Protein AF-A0A7W1BVU1-F1 (afdb_monomer_lite)

Radius of gyration: 21.25 Å; chains: 1; bounding box: 59×41×62 Å

Structure (mmCIF, N/CA/C/O backbone):
data_AF-A0A7W1BVU1-F1
#
_entry.id   AF-A0A7W1BVU1-F1
#
loop_
_atom_site.group_PDB
_atom_site.id
_atom_site.type_symbol
_atom_site.label_atom_id
_atom_site.label_alt_id
_atom_site.label_comp_id
_atom_site.label_asym_id
_atom_site.label_entity_id
_atom_site.label_seq_id
_atom_site.pdbx_PDB_ins_code
_atom_site.Cartn_x
_atom_site.Cartn_y
_atom_site.Cartn_z
_atom_site.occupancy
_atom_site.B_iso_or_equiv
_atom_site.auth_seq_id
_atom_site.auth_comp_id
_atom_site.auth_asym_id
_atom_site.auth_atom_id
_atom_site.pdbx_PDB_model_num
ATOM 1 N N . MET A 1 1 ? 12.230 -30.897 12.988 1.00 43.97 1 MET A N 1
ATOM 2 C CA . MET A 1 1 ? 11.132 -30.176 12.300 1.00 43.97 1 MET A CA 1
ATOM 3 C C . MET A 1 1 ? 11.640 -29.675 10.952 1.00 43.97 1 MET A C 1
ATOM 5 O O . MET A 1 1 ? 12.534 -28.839 10.939 1.00 43.97 1 MET A O 1
ATOM 9 N N . ARG A 1 2 ? 11.159 -30.211 9.821 1.00 47.62 2 ARG A N 1
ATOM 10 C CA . ARG A 1 2 ? 11.566 -29.717 8.491 1.00 47.62 2 ARG A CA 1
ATOM 11 C C . ARG A 1 2 ? 10.819 -28.410 8.214 1.00 47.62 2 ARG A C 1
ATOM 13 O O . ARG A 1 2 ? 9.591 -28.410 8.231 1.00 47.62 2 ARG A O 1
ATOM 20 N N . LYS A 1 3 ? 11.540 -27.306 7.981 1.00 57.00 3 LYS A N 1
ATOM 21 C CA . LYS A 1 3 ? 10.949 -26.069 7.447 1.00 57.00 3 LYS A CA 1
ATOM 22 C C . LYS A 1 3 ? 10.318 -26.415 6.098 1.00 57.00 3 LYS A C 1
ATOM 24 O O . LYS A 1 3 ? 11.032 -26.670 5.135 1.00 57.00 3 LYS A O 1
ATOM 29 N N . GLN A 1 4 ? 8.992 -26.470 6.040 1.00 59.56 4 GLN A N 1
ATOM 30 C CA . GLN A 1 4 ? 8.253 -26.548 4.784 1.00 59.56 4 GLN A CA 1
ATOM 31 C C . GLN A 1 4 ? 8.434 -25.202 4.072 1.00 59.56 4 GLN A C 1
ATOM 33 O O . GLN A 1 4 ? 7.713 -24.241 4.337 1.00 59.56 4 GL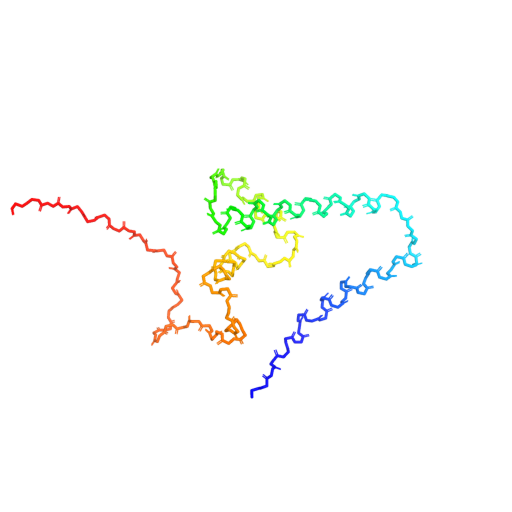N A O 1
ATOM 38 N N . ILE A 1 5 ? 9.461 -25.097 3.227 1.00 62.00 5 ILE A N 1
ATOM 39 C CA . ILE A 1 5 ? 9.609 -23.962 2.316 1.00 62.00 5 ILE A CA 1
ATOM 40 C C . ILE A 1 5 ? 8.432 -24.072 1.351 1.00 62.00 5 ILE A C 1
ATOM 42 O O . ILE A 1 5 ? 8.323 -25.050 0.614 1.00 62.00 5 ILE A O 1
ATOM 46 N N . SER A 1 6 ? 7.513 -23.107 1.398 1.00 62.16 6 SER A N 1
ATOM 47 C CA . SER A 1 6 ? 6.376 -23.056 0.476 1.00 62.16 6 SER A CA 1
ATOM 48 C C . SER A 1 6 ? 6.879 -22.701 -0.925 1.00 62.16 6 SER A C 1
ATOM 50 O O . SER A 1 6 ? 6.807 -21.559 -1.373 1.00 62.16 6 SER A O 1
ATOM 52 N N . SER A 1 7 ? 7.406 -23.716 -1.613 1.00 63.38 7 SER A N 1
ATOM 53 C CA . SER A 1 7 ? 8.081 -23.625 -2.911 1.00 63.38 7 SER A CA 1
ATOM 54 C C . SER A 1 7 ? 7.243 -22.949 -4.002 1.00 63.38 7 SER A C 1
ATOM 56 O O . SER A 1 7 ? 7.799 -22.526 -5.005 1.00 63.38 7 SER A O 1
ATOM 58 N N . LEU A 1 8 ? 5.925 -22.825 -3.816 1.00 66.81 8 LEU A N 1
ATOM 59 C CA . LEU A 1 8 ? 4.999 -22.190 -4.757 1.00 66.81 8 LEU A CA 1
ATOM 60 C C . LEU A 1 8 ? 4.871 -20.664 -4.588 1.00 66.81 8 LEU A C 1
ATOM 62 O O . LEU A 1 8 ? 4.476 -19.985 -5.529 1.00 66.81 8 LEU A O 1
ATOM 66 N N . ARG A 1 9 ? 5.191 -20.094 -3.415 1.00 69.62 9 ARG A N 1
ATOM 67 C CA . ARG A 1 9 ? 5.096 -18.635 -3.174 1.00 69.62 9 ARG A CA 1
ATOM 68 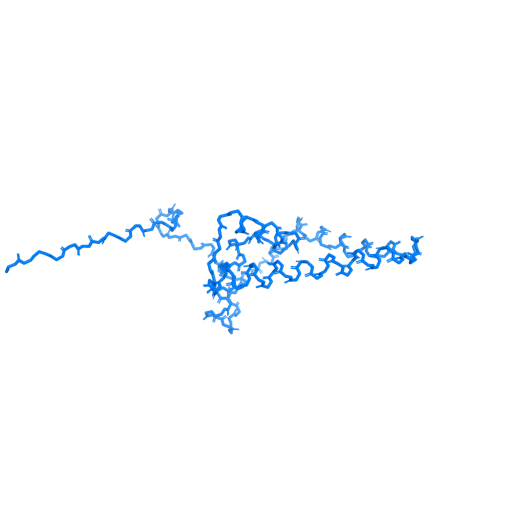C C . ARG A 1 9 ? 6.402 -17.898 -3.448 1.00 69.62 9 ARG A C 1
ATOM 70 O O . ARG A 1 9 ? 6.380 -16.756 -3.896 1.00 69.62 9 ARG A O 1
ATOM 77 N N . THR A 1 10 ? 7.527 -18.552 -3.186 1.00 80.62 10 THR A N 1
ATOM 78 C CA . THR A 1 10 ? 8.869 -17.982 -3.354 1.00 80.62 10 THR A CA 1
ATOM 79 C C . THR A 1 10 ? 9.178 -17.533 -4.791 1.00 80.62 10 THR A C 1
ATOM 81 O O . THR A 1 10 ? 9.701 -16.429 -4.938 1.00 80.62 10 THR A O 1
ATOM 84 N N . PRO A 1 11 ? 8.822 -18.287 -5.853 1.00 85.88 11 PRO A N 1
ATOM 85 C CA . PRO A 1 11 ? 9.177 -17.914 -7.221 1.00 85.88 11 PRO A CA 1
ATOM 86 C C . PRO A 1 11 ? 8.575 -16.575 -7.656 1.00 85.88 11 PRO A C 1
ATOM 88 O O . PRO A 1 11 ? 9.290 -15.741 -8.194 1.00 85.88 11 PRO A O 1
ATOM 91 N N . GLY A 1 12 ? 7.293 -16.318 -7.364 1.00 87.06 12 GLY A N 1
ATOM 92 C CA . GLY A 1 12 ? 6.636 -15.060 -7.746 1.00 87.06 12 GLY A CA 1
ATOM 93 C C . GLY A 1 12 ? 7.266 -13.828 -7.090 1.00 87.06 12 GLY A C 1
ATOM 94 O O . GLY A 1 12 ? 7.445 -12.799 -7.737 1.00 87.06 12 GLY A O 1
ATOM 95 N N . PHE A 1 13 ? 7.673 -13.948 -5.823 1.00 86.06 13 PHE A N 1
ATOM 96 C CA . PHE A 1 13 ? 8.376 -12.876 -5.120 1.00 86.06 13 PHE A CA 1
ATOM 97 C C . PHE A 1 13 ? 9.758 -12.609 -5.731 1.00 86.06 13 PHE A C 1
ATOM 99 O O . PHE A 1 13 ? 10.111 -11.453 -5.951 1.00 86.06 13 PHE A O 1
ATOM 106 N N . LEU A 1 14 ? 10.518 -13.662 -6.052 1.00 90.56 14 LEU A N 1
ATOM 107 C CA . LEU A 1 14 ? 11.826 -13.529 -6.703 1.00 90.56 14 LEU A CA 1
ATOM 108 C C . LEU A 1 14 ? 11.706 -12.912 -8.101 1.00 90.56 14 LEU A C 1
ATOM 110 O O . LEU A 1 14 ? 12.462 -12.002 -8.431 1.00 90.56 14 LEU A O 1
ATOM 114 N N . LEU A 1 15 ? 10.720 -13.349 -8.889 1.00 92.12 15 LEU A N 1
ATOM 115 C CA . LEU A 1 15 ? 10.450 -12.811 -10.223 1.00 92.12 15 LEU A CA 1
ATOM 116 C C . LEU A 1 15 ? 10.119 -11.315 -10.183 1.00 92.12 15 LEU A C 1
ATOM 118 O O . LEU A 1 15 ? 10.647 -10.561 -10.994 1.00 92.12 15 LEU A O 1
ATOM 122 N N . MET A 1 16 ? 9.310 -10.865 -9.217 1.00 90.75 16 MET A N 1
ATOM 123 C CA . MET A 1 16 ? 8.992 -9.441 -9.051 1.00 90.75 16 MET A CA 1
ATOM 124 C C . MET A 1 16 ? 10.248 -8.588 -8.811 1.00 90.75 16 MET A C 1
ATOM 126 O O . MET A 1 16 ? 10.356 -7.501 -9.368 1.00 90.75 16 MET A O 1
ATOM 130 N N . HIS A 1 17 ? 11.203 -9.073 -8.013 1.00 90.81 17 HIS A N 1
ATOM 131 C CA . HIS A 1 17 ? 12.451 -8.344 -7.755 1.00 90.81 17 HIS A CA 1
ATOM 132 C C . HIS A 1 17 ? 13.387 -8.377 -8.963 1.00 90.81 17 HIS A C 1
ATOM 134 O O . HIS A 1 17 ? 13.980 -7.359 -9.310 1.00 90.81 17 HIS A O 1
ATOM 140 N N . ALA A 1 18 ? 13.492 -9.525 -9.636 1.00 93.00 18 ALA A N 1
ATOM 141 C CA . ALA A 1 18 ? 14.278 -9.647 -10.859 1.00 93.00 18 ALA A CA 1
ATOM 142 C C . ALA A 1 18 ? 13.753 -8.721 -11.970 1.00 93.00 18 ALA A C 1
ATOM 144 O O . ALA A 1 18 ? 14.547 -8.151 -12.714 1.00 93.00 18 ALA A O 1
ATOM 145 N N . ALA A 1 19 ? 12.435 -8.498 -12.041 1.00 90.69 19 ALA A N 1
ATOM 146 C CA . ALA A 1 19 ? 11.826 -7.580 -13.002 1.00 90.69 19 ALA A CA 1
ATOM 147 C C . ALA A 1 19 ? 12.323 -6.129 -12.860 1.00 90.69 19 ALA A C 1
ATOM 149 O O . ALA A 1 19 ? 12.338 -5.401 -13.849 1.00 90.69 19 ALA A O 1
ATOM 150 N N . CYS A 1 20 ? 12.797 -5.704 -11.682 1.00 89.56 20 CYS A N 1
ATOM 151 C CA . CYS A 1 20 ? 13.408 -4.382 -11.517 1.00 89.56 20 CYS A CA 1
ATOM 152 C C . CYS A 1 20 ? 14.686 -4.210 -12.356 1.00 89.56 20 CYS A C 1
ATOM 154 O O . CYS A 1 20 ? 14.994 -3.091 -12.755 1.00 89.56 20 CYS A O 1
ATOM 156 N N . LEU A 1 21 ? 15.407 -5.294 -12.671 1.00 90.94 21 LEU A N 1
ATOM 157 C CA . LEU A 1 21 ? 16.627 -5.246 -13.490 1.00 90.94 21 LEU A CA 1
ATOM 158 C C . LEU A 1 21 ? 16.345 -4.933 -14.964 1.00 90.94 21 LEU A C 1
ATOM 160 O O . LEU A 1 21 ? 17.252 -4.505 -15.675 1.00 90.94 21 LEU A O 1
ATOM 164 N N . LEU A 1 22 ? 15.093 -5.070 -15.420 1.00 89.50 22 LEU A N 1
ATOM 165 C CA . LEU A 1 22 ? 14.698 -4.705 -16.784 1.00 89.50 22 LEU A CA 1
ATOM 166 C C . LEU A 1 22 ? 14.944 -3.221 -17.093 1.00 89.50 22 LEU A C 1
ATOM 168 O O . LEU A 1 22 ? 15.088 -2.861 -18.261 1.00 89.50 22 LEU A O 1
ATOM 172 N N . VAL A 1 23 ? 15.078 -2.380 -16.060 1.00 89.19 23 VAL A N 1
ATOM 173 C CA . VAL A 1 23 ? 15.426 -0.960 -16.199 1.00 89.19 23 VAL A CA 1
ATOM 174 C C . VAL A 1 23 ? 16.756 -0.734 -16.929 1.00 89.19 23 VAL A C 1
ATOM 176 O O . VAL A 1 23 ? 16.905 0.273 -17.617 1.00 89.19 23 VAL A O 1
ATOM 179 N N . ILE A 1 24 ? 17.700 -1.681 -16.835 1.00 89.75 24 ILE A N 1
ATOM 180 C CA . ILE A 1 24 ? 19.009 -1.604 -17.506 1.00 89.75 24 ILE A CA 1
ATOM 181 C C . ILE A 1 24 ? 18.831 -1.562 -19.030 1.00 89.75 24 ILE A C 1
ATOM 183 O O . ILE A 1 24 ? 19.575 -0.867 -19.715 1.00 89.75 24 ILE A O 1
ATOM 187 N N . TRP A 1 25 ? 17.820 -2.261 -19.556 1.00 91.62 25 TRP A N 1
ATOM 188 C CA . TRP A 1 25 ? 17.524 -2.291 -20.989 1.00 91.62 25 TRP A CA 1
ATOM 189 C C . TRP A 1 25 ? 16.479 -1.260 -21.418 1.00 91.62 25 TRP A C 1
ATOM 191 O O . TRP A 1 25 ? 16.564 -0.752 -22.532 1.00 91.62 25 TRP A O 1
ATOM 201 N N . SER A 1 26 ? 15.498 -0.932 -20.571 1.00 86.44 26 SER A N 1
ATOM 202 C CA . SER A 1 26 ? 14.442 0.028 -20.933 1.00 86.44 26 SER A CA 1
ATOM 203 C C . SER A 1 26 ? 14.873 1.495 -20.840 1.00 86.44 26 SER A C 1
ATOM 205 O O . SER A 1 26 ? 14.176 2.364 -21.362 1.00 86.44 26 SER A O 1
ATOM 207 N N . GLY A 1 27 ? 15.974 1.789 -20.140 1.00 86.44 27 GLY A N 1
ATOM 208 C CA . GLY A 1 27 ? 16.375 3.155 -19.799 1.00 86.44 27 GLY A CA 1
ATOM 209 C C . GLY A 1 27 ? 15.465 3.803 -18.745 1.00 86.44 27 GLY A C 1
ATOM 210 O O . GLY A 1 27 ? 14.531 3.184 -18.225 1.00 86.44 27 GLY A O 1
ATOM 211 N N . VAL A 1 28 ? 15.749 5.067 -18.409 1.00 86.44 28 VAL A N 1
ATOM 212 C CA . VAL A 1 28 ? 14.991 5.844 -17.413 1.00 86.44 28 VAL A CA 1
ATOM 213 C C . VAL A 1 28 ? 13.926 6.691 -18.105 1.00 86.44 28 VAL A C 1
ATOM 215 O O . VAL A 1 28 ? 14.234 7.526 -18.950 1.00 86.44 28 VAL A O 1
ATOM 218 N N . SER A 1 29 ? 12.668 6.511 -17.701 1.00 90.69 29 SER A N 1
ATOM 219 C CA . SER A 1 29 ? 11.536 7.323 -18.154 1.00 90.69 29 SER A CA 1
ATOM 220 C C . SER A 1 29 ? 10.973 8.149 -17.002 1.00 90.69 29 SER A C 1
ATOM 222 O O . SER A 1 29 ? 10.598 7.607 -15.959 1.00 90.69 29 SER A O 1
ATOM 224 N N . TRP A 1 30 ? 10.848 9.461 -17.207 1.00 93.31 30 TRP A N 1
ATOM 225 C CA . TRP A 1 30 ? 10.221 10.368 -16.242 1.00 93.31 30 TRP A CA 1
ATOM 226 C C . TRP A 1 30 ? 8.771 9.980 -15.943 1.00 93.31 30 TRP A C 1
ATOM 228 O O . TRP A 1 30 ? 8.346 10.014 -14.790 1.00 93.31 30 TRP A O 1
ATOM 238 N N . VAL A 1 31 ? 8.026 9.528 -16.957 1.00 95.00 31 VAL A N 1
ATOM 239 C CA . VAL A 1 31 ? 6.645 9.049 -16.789 1.00 95.00 31 VAL A CA 1
ATOM 240 C C . VAL A 1 31 ? 6.607 7.830 -15.869 1.00 95.00 31 VAL A C 1
ATOM 242 O O . VAL A 1 31 ? 5.764 7.761 -14.973 1.00 95.00 31 VAL A O 1
ATOM 245 N N . ALA A 1 32 ? 7.541 6.889 -16.037 1.00 92.19 32 ALA A N 1
ATOM 246 C CA . ALA A 1 32 ? 7.638 5.714 -15.174 1.00 92.19 32 ALA A CA 1
ATOM 247 C C . ALA A 1 32 ? 7.981 6.100 -13.727 1.00 92.19 32 ALA A C 1
ATOM 249 O O . ALA A 1 32 ? 7.392 5.556 -12.793 1.00 92.19 32 ALA A O 1
ATOM 250 N N . LEU A 1 33 ? 8.874 7.077 -13.537 1.00 93.44 33 LEU A N 1
ATOM 251 C CA . LEU A 1 33 ? 9.259 7.576 -12.216 1.00 93.44 33 LEU A CA 1
ATOM 252 C C . LEU A 1 33 ? 8.069 8.219 -11.491 1.00 93.44 33 LEU A C 1
ATOM 254 O O . LEU A 1 33 ? 7.763 7.833 -10.361 1.00 93.44 33 LEU A O 1
ATOM 258 N N . TYR A 1 34 ? 7.347 9.131 -12.147 1.00 96.81 34 TYR A N 1
ATOM 259 C CA . TYR A 1 34 ? 6.158 9.755 -11.558 1.00 96.81 34 TYR A CA 1
ATOM 260 C C . TYR A 1 34 ? 5.039 8.747 -11.299 1.00 96.81 34 TYR A C 1
ATOM 262 O O . TYR A 1 34 ? 4.398 8.802 -10.251 1.00 96.81 34 TYR A O 1
ATOM 270 N N . THR A 1 35 ? 4.839 7.784 -12.200 1.00 95.81 35 THR A N 1
ATOM 271 C CA . THR A 1 35 ? 3.852 6.712 -12.008 1.00 95.81 35 THR A CA 1
ATOM 272 C C . THR A 1 35 ? 4.211 5.843 -10.802 1.00 95.81 35 THR A C 1
ATOM 274 O O . THR A 1 35 ? 3.348 5.547 -9.978 1.00 95.81 35 THR A O 1
ATOM 277 N N . CYS A 1 36 ? 5.486 5.472 -10.653 1.00 94.50 36 CYS A N 1
ATOM 278 C CA . CYS A 1 36 ? 5.980 4.715 -9.504 1.00 94.50 36 CYS A CA 1
ATOM 279 C C . CYS A 1 36 ? 5.733 5.471 -8.191 1.00 94.50 36 CYS A C 1
ATOM 281 O O . CYS A 1 36 ? 5.155 4.912 -7.257 1.00 94.50 36 CYS A O 1
ATOM 283 N N . LEU A 1 37 ? 6.091 6.758 -8.147 1.00 97.06 37 LEU A N 1
ATOM 284 C CA . LEU A 1 37 ? 5.885 7.606 -6.976 1.00 97.06 37 LEU A CA 1
ATOM 285 C C . LEU A 1 37 ? 4.396 7.752 -6.630 1.00 97.06 37 LEU A C 1
ATOM 287 O O . LEU A 1 37 ? 4.012 7.573 -5.474 1.00 97.06 37 LEU A O 1
ATOM 291 N N . ALA A 1 38 ? 3.544 8.020 -7.621 1.00 97.38 38 ALA A N 1
ATOM 292 C CA . ALA A 1 38 ? 2.104 8.148 -7.418 1.00 97.38 38 ALA A CA 1
ATOM 293 C C . ALA A 1 38 ? 1.493 6.847 -6.875 1.00 97.38 38 ALA A C 1
ATOM 295 O O . ALA A 1 38 ? 0.773 6.865 -5.876 1.00 97.38 38 ALA A O 1
ATOM 296 N N . LEU A 1 39 ? 1.828 5.702 -7.479 1.00 96.25 39 LEU A N 1
ATOM 297 C CA . LEU A 1 39 ? 1.354 4.396 -7.021 1.00 96.25 39 LEU A CA 1
ATOM 298 C C . LEU A 1 39 ? 1.857 4.063 -5.616 1.00 96.25 39 LEU A C 1
ATOM 300 O O . LEU A 1 39 ? 1.096 3.509 -4.823 1.00 96.25 39 LEU A O 1
ATOM 304 N N . TYR A 1 40 ? 3.105 4.407 -5.290 1.00 96.38 40 TYR A N 1
ATOM 305 C CA . TYR A 1 40 ? 3.647 4.240 -3.944 1.00 96.38 40 TYR A CA 1
ATOM 306 C C . TYR A 1 40 ? 2.816 5.016 -2.919 1.00 96.38 40 TYR A C 1
ATOM 308 O O . TYR A 1 40 ? 2.322 4.425 -1.961 1.00 96.38 40 TYR A O 1
ATOM 316 N N . LEU A 1 41 ? 2.583 6.310 -3.150 1.00 97.44 41 LEU A N 1
ATOM 317 C CA . LEU A 1 41 ? 1.820 7.156 -2.229 1.00 97.44 41 LEU A CA 1
ATOM 318 C C . LEU A 1 41 ? 0.378 6.663 -2.054 1.00 97.44 41 LEU A C 1
ATOM 320 O O . LEU A 1 41 ? -0.089 6.504 -0.926 1.00 97.44 41 LEU A O 1
ATOM 324 N N . VAL A 1 42 ? -0.308 6.344 -3.155 1.00 97.00 42 VAL A N 1
ATOM 325 C CA . VAL A 1 42 ? -1.684 5.819 -3.126 1.00 97.00 42 VAL A CA 1
ATOM 326 C C . VAL A 1 42 ? -1.763 4.509 -2.336 1.00 97.00 42 VAL A C 1
ATOM 328 O O . VAL A 1 42 ? -2.657 4.332 -1.504 1.00 97.00 42 VAL A O 1
ATOM 331 N N . ARG A 1 43 ? -0.806 3.596 -2.533 1.00 96.56 43 ARG A N 1
ATOM 332 C CA . ARG A 1 43 ? -0.743 2.326 -1.791 1.00 96.56 43 ARG A CA 1
ATOM 333 C C . ARG A 1 43 ? -0.435 2.538 -0.313 1.00 96.56 43 ARG A C 1
ATOM 335 O O . ARG A 1 43 ? -1.056 1.886 0.524 1.00 96.56 43 ARG A O 1
ATOM 342 N N . MET A 1 44 ? 0.463 3.465 0.023 1.00 96.88 44 MET A N 1
ATOM 343 C CA . MET A 1 44 ? 0.780 3.802 1.417 1.00 96.88 44 MET A CA 1
ATOM 344 C C . MET A 1 44 ? -0.441 4.352 2.158 1.00 96.88 44 MET A C 1
ATOM 346 O O . MET A 1 44 ? -0.660 3.995 3.317 1.00 96.88 44 MET A O 1
ATOM 350 N N . ILE A 1 45 ? -1.287 5.137 1.484 1.00 96.56 45 ILE A N 1
ATOM 351 C CA . ILE A 1 45 ? -2.587 5.561 2.023 1.00 96.56 45 ILE A CA 1
ATOM 352 C C . ILE A 1 45 ? -3.507 4.350 2.225 1.00 96.56 45 ILE A C 1
ATOM 354 O O . ILE A 1 45 ? -4.081 4.200 3.302 1.00 96.56 45 ILE A O 1
ATOM 358 N N . GLY A 1 46 ? -3.619 3.451 1.242 1.00 96.56 46 GLY A N 1
ATOM 359 C CA . GLY A 1 46 ? -4.434 2.234 1.358 1.00 96.56 46 GLY A CA 1
ATOM 360 C C . GLY A 1 46 ? -4.044 1.350 2.550 1.00 96.56 46 GLY A C 1
ATOM 361 O O . GLY A 1 46 ? -4.912 0.887 3.294 1.00 96.56 46 GLY A O 1
ATOM 362 N N . ILE A 1 47 ? -2.743 1.165 2.784 1.00 97.25 47 ILE A N 1
ATOM 363 C CA . ILE A 1 47 ? -2.239 0.409 3.937 1.00 97.25 47 ILE A CA 1
ATOM 364 C C . ILE A 1 47 ? -2.466 1.171 5.246 1.00 97.25 47 ILE A C 1
ATOM 366 O O . ILE A 1 47 ? -2.991 0.609 6.203 1.00 97.25 47 ILE A O 1
ATOM 370 N N . THR A 1 48 ? -2.113 2.453 5.307 1.00 97.12 48 THR A N 1
ATOM 371 C CA . THR A 1 48 ? -2.129 3.207 6.570 1.00 97.12 48 THR A CA 1
ATOM 372 C C . THR A 1 48 ? -3.546 3.606 6.974 1.00 97.12 48 THR A C 1
ATOM 374 O O . THR A 1 48 ? -4.009 3.288 8.067 1.00 97.12 48 THR A O 1
ATOM 377 N N . ALA A 1 49 ? -4.278 4.275 6.087 1.00 96.50 49 ALA A N 1
ATOM 378 C CA . ALA A 1 49 ? -5.644 4.686 6.374 1.00 96.50 49 ALA A CA 1
ATOM 379 C C . ALA A 1 49 ? -6.585 3.473 6.376 1.00 96.50 49 ALA A C 1
ATOM 381 O O . ALA A 1 49 ? -7.381 3.323 7.303 1.00 96.50 49 ALA A O 1
ATOM 382 N N . GLY A 1 50 ? -6.481 2.590 5.380 1.00 96.88 50 GLY A N 1
ATOM 383 C CA . GLY A 1 50 ? -7.358 1.428 5.236 1.00 96.88 50 GLY A CA 1
ATOM 384 C C . GLY A 1 50 ? -6.993 0.290 6.186 1.00 96.88 50 GLY A C 1
ATOM 385 O O . GLY A 1 50 ? -7.674 0.058 7.185 1.00 96.88 50 GLY A O 1
ATOM 386 N N . TYR A 1 51 ? -5.944 -0.464 5.867 1.00 97.31 51 TYR A N 1
ATOM 387 C CA . TYR A 1 51 ? -5.600 -1.687 6.606 1.00 97.31 51 TYR A CA 1
ATOM 388 C C . TYR A 1 51 ? -5.281 -1.421 8.086 1.00 97.31 51 TYR A C 1
ATOM 390 O O . TYR A 1 51 ? -5.819 -2.103 8.965 1.00 97.31 51 TYR A O 1
ATOM 398 N N . HIS A 1 52 ? -4.476 -0.401 8.378 1.00 97.25 52 HIS A N 1
ATOM 399 C CA . HIS A 1 52 ? -4.031 -0.082 9.730 1.00 97.25 52 HIS A CA 1
ATOM 400 C C . HIS A 1 52 ? -5.111 0.642 10.544 1.00 97.25 52 HIS A C 1
ATOM 402 O O . HIS A 1 52 ? -5.651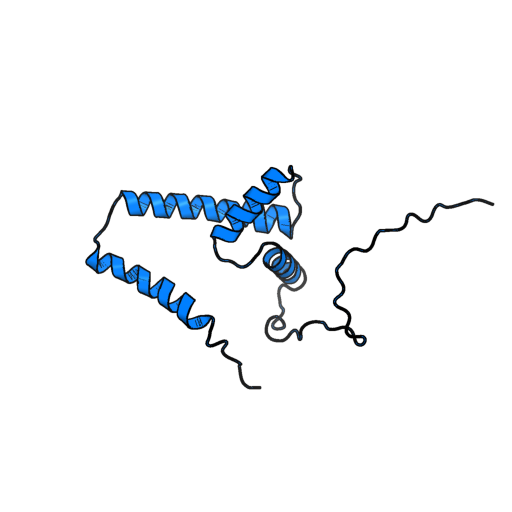 0.078 11.499 1.00 97.25 52 HIS A O 1
ATOM 408 N N . HIS A 1 53 ? -5.468 1.869 10.169 1.00 97.00 53 HIS A N 1
ATOM 409 C CA . HIS A 1 53 ? -6.367 2.700 10.973 1.00 97.00 53 HIS A CA 1
ATOM 410 C C . HIS A 1 53 ? -7.816 2.197 10.946 1.00 97.00 53 HIS A C 1
ATOM 412 O O . HIS A 1 53 ? -8.420 2.016 12.004 1.00 97.00 53 HIS A O 1
ATOM 418 N N . TYR A 1 54 ? -8.369 1.914 9.763 1.00 97.06 54 TYR A N 1
ATOM 419 C CA . TYR A 1 54 ? -9.769 1.509 9.633 1.00 97.06 54 TYR A CA 1
ATOM 420 C C . TYR A 1 54 ? -10.005 0.040 10.012 1.00 97.06 54 TYR A C 1
ATOM 422 O O . TYR A 1 54 ? -10.748 -0.251 10.951 1.00 97.06 54 TYR A O 1
ATOM 430 N N . PHE A 1 55 ? -9.373 -0.914 9.319 1.00 96.12 55 PHE A N 1
ATOM 431 C CA . PHE A 1 55 ? -9.682 -2.338 9.508 1.00 96.12 55 PHE A CA 1
ATOM 432 C C . PHE A 1 55 ? -9.104 -2.915 10.805 1.00 96.12 55 PHE A C 1
ATOM 434 O O . PHE A 1 55 ? -9.762 -3.736 11.457 1.00 96.12 55 PHE A O 1
ATOM 441 N N . SER A 1 56 ? -7.908 -2.489 11.215 1.00 96.25 56 SER A N 1
ATOM 442 C CA . SER A 1 56 ? -7.255 -3.055 12.402 1.00 96.25 56 SER A CA 1
ATOM 443 C C . SER A 1 56 ? -7.662 -2.349 13.684 1.00 96.25 56 SER A C 1
ATOM 445 O O . SER A 1 56 ? -8.099 -3.033 14.613 1.00 96.25 56 SER A O 1
ATOM 447 N N . HIS A 1 57 ? -7.591 -1.016 13.701 1.00 96.69 57 HIS A N 1
ATOM 448 C CA . HIS A 1 57 ? -7.816 -0.199 14.901 1.00 96.69 57 HIS A CA 1
ATOM 449 C C . HIS A 1 57 ? -9.195 0.459 14.988 1.00 96.69 57 HIS A C 1
ATOM 451 O O . HIS A 1 57 ? -9.566 0.920 16.062 1.00 96.69 57 HIS A O 1
ATOM 457 N N . ARG A 1 58 ? -9.981 0.465 13.902 1.00 93.31 58 ARG A N 1
ATOM 458 C CA . ARG A 1 58 ? -11.328 1.066 13.845 1.00 93.31 58 ARG A CA 1
ATOM 459 C C . ARG A 1 58 ? -11.367 2.514 14.352 1.00 93.31 58 ARG A C 1
ATOM 461 O O . ARG A 1 58 ? -12.293 2.893 15.063 1.00 93.31 58 ARG A O 1
ATOM 468 N N . THR A 1 59 ? -10.375 3.324 13.984 1.00 95.81 59 THR A N 1
ATOM 469 C CA . THR A 1 59 ? -10.239 4.703 14.493 1.00 95.81 59 THR A CA 1
ATOM 470 C C . THR A 1 59 ? -11.285 5.678 13.943 1.00 95.81 59 THR A C 1
ATOM 472 O O . THR A 1 59 ? -11.456 6.759 14.494 1.00 95.81 59 THR A O 1
ATOM 475 N N . TYR A 1 60 ? -12.002 5.311 12.877 1.00 96.75 60 TYR A N 1
ATOM 476 C CA . TYR A 1 60 ? -13.067 6.112 12.275 1.00 96.75 60 TYR A CA 1
ATOM 477 C C . TYR A 1 60 ? -14.111 5.222 11.576 1.00 96.75 60 TYR A C 1
ATOM 479 O O . TYR A 1 60 ? -13.879 4.034 11.343 1.00 96.75 60 TYR A O 1
ATOM 487 N N . GLN A 1 61 ? -15.273 5.792 11.240 1.00 95.00 61 GLN A N 1
ATOM 488 C CA . GLN A 1 61 ? -16.376 5.111 10.547 1.00 95.00 61 GLN A CA 1
ATOM 489 C C . GLN A 1 61 ? -16.580 5.692 9.143 1.00 95.00 61 GLN A C 1
ATOM 491 O O . GLN A 1 61 ? -16.410 6.890 8.941 1.00 95.00 61 GLN A O 1
ATOM 496 N N . THR A 1 62 ? -16.942 4.853 8.167 1.00 94.94 62 THR A N 1
ATOM 497 C CA . THR A 1 62 ? -17.150 5.271 6.766 1.00 94.94 62 THR A CA 1
ATOM 498 C C . THR A 1 62 ? -18.293 4.498 6.102 1.00 94.94 62 THR A C 1
ATOM 500 O O . THR A 1 62 ? -18.719 3.449 6.594 1.00 94.94 62 THR A O 1
ATOM 503 N N . SER A 1 63 ? -18.804 4.999 4.971 1.00 97.12 63 SER A N 1
ATOM 504 C CA . SER A 1 63 ? -19.861 4.334 4.193 1.00 97.12 63 SER A CA 1
ATOM 505 C C . SER A 1 63 ? -19.377 3.012 3.582 1.00 97.12 63 SER A C 1
ATOM 507 O O . SER A 1 63 ? -18.193 2.849 3.299 1.00 97.12 63 SER A O 1
ATOM 509 N N . ARG A 1 64 ? -20.283 2.057 3.322 1.00 95.38 64 ARG A N 1
ATOM 510 C CA . ARG A 1 64 ? -19.917 0.733 2.765 1.00 95.38 64 ARG A CA 1
ATOM 511 C C . ARG A 1 64 ? -19.130 0.824 1.454 1.00 95.38 64 ARG A C 1
ATOM 513 O O . ARG A 1 64 ? -18.204 0.048 1.245 1.00 95.38 64 ARG A O 1
ATOM 520 N N . LEU A 1 65 ? -19.477 1.788 0.602 1.00 97.50 65 LEU A N 1
ATOM 521 C CA . LEU A 1 65 ? -18.767 2.033 -0.650 1.00 97.50 65 LEU A CA 1
ATOM 522 C C . LEU A 1 65 ? -17.323 2.480 -0.386 1.00 97.50 65 LEU A C 1
ATOM 524 O O . LEU A 1 65 ? -16.385 1.965 -0.987 1.00 97.50 65 LEU A O 1
ATOM 528 N N . PHE A 1 66 ? -17.129 3.393 0.564 1.00 96.19 66 PHE A N 1
ATOM 529 C CA . PHE A 1 66 ? -15.796 3.860 0.924 1.00 96.19 66 PHE A CA 1
ATOM 530 C C . PHE A 1 66 ? -14.953 2.756 1.578 1.00 96.19 66 PHE A C 1
ATOM 532 O O . PHE A 1 66 ? -13.766 2.634 1.293 1.00 96.19 66 PHE A O 1
ATOM 539 N N . GLN A 1 67 ? -15.572 1.882 2.377 1.00 95.69 67 GLN A N 1
ATOM 540 C CA . GLN A 1 67 ? -14.907 0.691 2.922 1.00 95.69 67 GLN A CA 1
ATOM 541 C C . GLN A 1 67 ? -14.398 -0.237 1.817 1.00 95.69 67 GLN A C 1
ATOM 543 O O . GLN A 1 67 ? -13.286 -0.756 1.917 1.00 95.69 67 GLN A O 1
ATOM 548 N N . PHE A 1 68 ? -15.190 -0.428 0.757 1.00 96.31 68 PHE A N 1
ATOM 549 C CA . PHE A 1 68 ? -14.767 -1.196 -0.410 1.00 96.31 68 PHE A CA 1
ATOM 550 C C . PHE A 1 68 ? -13.563 -0.544 -1.099 1.00 96.31 68 PHE A C 1
ATOM 552 O O . PHE A 1 68 ? -12.587 -1.237 -1.376 1.00 96.31 68 PHE A O 1
ATOM 559 N N . PHE A 1 69 ? -13.572 0.777 -1.296 1.00 96.75 69 PHE A N 1
ATOM 560 C CA . PHE A 1 69 ? -12.423 1.486 -1.868 1.00 96.75 69 PHE A CA 1
ATOM 561 C C . PHE A 1 69 ? -11.166 1.373 -1.002 1.00 96.75 69 PHE A C 1
ATOM 563 O O . PHE A 1 69 ? -10.093 1.090 -1.529 1.00 96.75 69 PHE A O 1
ATOM 570 N N . LEU A 1 70 ? -11.279 1.513 0.321 1.00 96.06 70 LEU A N 1
ATOM 571 C CA . LEU A 1 70 ? -10.151 1.313 1.237 1.00 96.06 70 LEU A CA 1
ATOM 572 C C . LEU A 1 70 ? -9.601 -0.117 1.165 1.00 96.06 70 LEU A C 1
ATOM 574 O O . LEU A 1 70 ? -8.385 -0.309 1.159 1.00 96.06 70 LEU A O 1
ATOM 578 N N . ALA A 1 71 ? -10.481 -1.121 1.087 1.00 95.38 71 ALA A N 1
ATOM 579 C CA . ALA A 1 71 ? -10.075 -2.512 0.913 1.00 95.38 71 ALA A CA 1
ATOM 580 C C . ALA A 1 71 ? -9.368 -2.720 -0.433 1.00 95.38 71 ALA A C 1
ATOM 582 O O . ALA A 1 71 ? -8.293 -3.314 -0.462 1.00 95.38 71 ALA A O 1
ATOM 583 N N . LEU A 1 72 ? -9.924 -2.188 -1.523 1.00 96.19 72 LEU A N 1
ATOM 584 C CA . LEU A 1 72 ? -9.359 -2.296 -2.866 1.00 96.19 72 LEU A CA 1
ATOM 585 C C . LEU A 1 72 ? -7.969 -1.648 -2.940 1.00 96.19 72 LEU A C 1
ATOM 587 O O . LEU A 1 72 ? -7.006 -2.292 -3.364 1.00 96.19 72 LEU A O 1
ATOM 591 N N . LEU A 1 73 ? -7.835 -0.412 -2.450 1.00 96.19 73 LEU A N 1
ATOM 592 C CA . LEU A 1 73 ? -6.555 0.296 -2.402 1.00 96.19 73 LEU A CA 1
ATOM 593 C C . LEU A 1 73 ? -5.520 -0.464 -1.567 1.00 96.19 73 LEU A C 1
ATOM 595 O O . LEU A 1 73 ? -4.393 -0.644 -2.027 1.00 96.19 73 LEU A O 1
ATOM 599 N N . GLY A 1 74 ? -5.894 -0.981 -0.393 1.00 95.19 74 GLY A N 1
ATOM 600 C CA . GLY A 1 74 ? -5.003 -1.809 0.424 1.00 95.19 74 GLY A CA 1
ATOM 601 C C . GLY A 1 74 ? -4.587 -3.112 -0.272 1.00 95.19 74 GLY A C 1
ATOM 602 O O . GLY A 1 74 ? -3.408 -3.466 -0.264 1.00 95.19 74 GLY A O 1
ATOM 603 N N . THR A 1 75 ? -5.510 -3.798 -0.960 1.00 96.12 75 THR A N 1
ATOM 604 C CA . THR A 1 75 ? -5.183 -5.032 -1.704 1.00 96.12 75 THR A CA 1
ATOM 605 C C . THR A 1 75 ? -4.228 -4.791 -2.871 1.00 96.12 75 THR A C 1
ATOM 607 O O . THR A 1 75 ? -3.418 -5.667 -3.178 1.00 96.12 75 THR A O 1
ATOM 610 N N . SER A 1 76 ? -4.240 -3.595 -3.470 1.00 95.19 76 SER A N 1
ATOM 611 C CA . SER A 1 76 ? -3.322 -3.231 -4.560 1.00 95.19 76 SER A CA 1
ATOM 612 C C . SER A 1 76 ? -1.842 -3.195 -4.144 1.00 95.19 76 SER A C 1
ATOM 614 O O . SER A 1 76 ? -0.963 -3.239 -5.005 1.00 95.19 76 SER A O 1
ATOM 616 N N . ALA A 1 77 ? 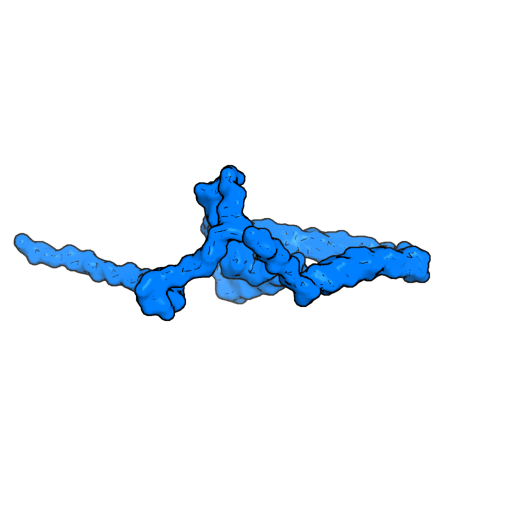-1.552 -3.155 -2.837 1.00 94.00 77 ALA A N 1
ATOM 617 C CA . ALA A 1 77 ? -0.200 -3.244 -2.285 1.00 94.00 77 ALA A CA 1
ATOM 618 C C . ALA A 1 77 ? 0.315 -4.692 -2.140 1.00 94.00 77 ALA A C 1
ATOM 620 O O . ALA A 1 77 ? 1.436 -4.896 -1.681 1.00 94.00 77 ALA A O 1
ATOM 621 N N . ALA A 1 78 ? -0.491 -5.699 -2.504 1.00 91.06 78 ALA A N 1
ATOM 622 C CA . ALA A 1 78 ? -0.130 -7.119 -2.483 1.00 91.06 78 ALA A CA 1
ATOM 623 C C . ALA A 1 78 ? 0.302 -7.678 -1.102 1.00 91.06 78 ALA A C 1
ATOM 625 O O . ALA A 1 78 ? 1.029 -8.667 -1.024 1.00 91.06 78 ALA A O 1
ATOM 626 N N . GLN A 1 79 ? -0.197 -7.107 0.005 1.00 90.44 79 GLN A N 1
ATOM 627 C CA . GLN A 1 79 ? 0.118 -7.528 1.386 1.00 90.44 79 GLN A CA 1
ATOM 628 C C . GLN A 1 79 ? -0.917 -8.490 2.007 1.00 90.44 79 GLN A C 1
ATOM 630 O O . GLN A 1 79 ? -1.217 -8.401 3.196 1.00 90.44 79 GLN A O 1
ATOM 635 N N . GLN A 1 80 ? -1.470 -9.420 1.217 1.00 91.62 80 GLN A N 1
ATOM 636 C CA . GLN A 1 80 ? -2.647 -10.236 1.579 1.00 91.62 80 GLN A CA 1
ATOM 637 C C . GLN A 1 80 ? -3.933 -9.398 1.768 1.00 91.62 80 GLN A C 1
ATOM 639 O O . GLN A 1 80 ? -3.956 -8.176 1.609 1.00 91.62 80 GLN A O 1
ATOM 644 N N . GLY A 1 81 ? -5.048 -10.085 2.034 1.00 93.56 81 GLY A N 1
ATOM 645 C CA . GLY A 1 81 ? -6.363 -9.460 2.177 1.00 93.56 81 GLY A CA 1
ATOM 646 C C . GLY A 1 81 ? -6.563 -8.709 3.506 1.00 93.56 81 GLY A C 1
ATOM 647 O O . GLY A 1 81 ? -5.888 -9.010 4.496 1.00 93.56 81 GLY A O 1
ATOM 648 N N . PRO A 1 82 ? -7.554 -7.800 3.572 1.00 94.06 82 PRO A N 1
ATOM 649 C CA . PRO A 1 82 ? -7.793 -6.921 4.724 1.00 94.06 82 PRO A CA 1
ATOM 650 C C . PRO A 1 82 ? -8.106 -7.679 6.019 1.00 94.06 82 PRO A C 1
ATOM 652 O O . PRO A 1 82 ? -7.687 -7.265 7.096 1.00 94.06 82 PRO A O 1
ATOM 655 N N . LEU A 1 83 ? -8.810 -8.815 5.931 1.00 93.19 83 LEU A N 1
ATOM 656 C CA . LEU A 1 83 ? -9.124 -9.647 7.100 1.00 93.19 83 LEU A CA 1
ATOM 657 C C . LEU A 1 83 ? -7.872 -10.297 7.697 1.00 93.19 83 LEU A C 1
ATOM 659 O O . LEU A 1 83 ? -7.717 -10.317 8.918 1.00 93.19 83 LEU A O 1
ATOM 663 N N . TRP A 1 84 ? -6.981 -10.810 6.841 1.00 94.00 84 TRP A N 1
ATOM 664 C CA . TRP A 1 84 ? -5.712 -11.387 7.283 1.00 94.00 84 TRP A CA 1
ATOM 665 C C . TRP A 1 84 ? -4.844 -10.312 7.930 1.00 94.00 84 TRP A C 1
ATOM 667 O O . TRP A 1 84 ? -4.352 -10.516 9.036 1.00 94.00 84 TRP A O 1
ATOM 677 N N . TRP A 1 85 ? -4.728 -9.153 7.275 1.00 95.69 85 TRP A N 1
ATOM 678 C CA . TRP A 1 85 ? -3.922 -8.041 7.767 1.00 95.69 85 TRP A CA 1
ATOM 679 C C . TRP A 1 85 ? -4.434 -7.551 9.123 1.00 95.69 85 TRP A C 1
ATOM 681 O O . TRP A 1 85 ? -3.658 -7.454 10.065 1.00 95.69 85 TRP A O 1
ATOM 691 N N . ALA A 1 86 ? -5.749 -7.356 9.279 1.00 95.38 86 ALA A N 1
ATOM 692 C CA . ALA A 1 86 ? -6.332 -6.910 10.542 1.00 95.38 86 ALA A CA 1
ATOM 693 C C . ALA A 1 86 ? -6.150 -7.910 11.690 1.00 95.38 86 ALA A C 1
ATOM 695 O O . ALA A 1 86 ? -5.833 -7.514 12.812 1.00 95.38 86 ALA A O 1
ATOM 696 N N . ALA A 1 87 ? -6.336 -9.207 11.430 1.00 92.75 87 ALA A N 1
ATOM 697 C CA . ALA A 1 87 ? -6.093 -10.241 12.434 1.00 92.75 87 ALA A CA 1
ATOM 698 C C . ALA A 1 87 ? -4.613 -10.289 12.832 1.00 92.75 87 ALA A C 1
ATOM 700 O O . ALA A 1 87 ? -4.285 -10.317 14.019 1.00 92.75 87 ALA A O 1
ATOM 701 N N . HIS A 1 88 ? -3.728 -10.256 11.835 1.00 91.38 88 HIS A N 1
ATOM 702 C CA . HIS A 1 88 ? -2.293 -10.321 12.041 1.00 91.38 88 HIS A CA 1
ATOM 703 C C . HIS A 1 88 ? -1.764 -9.098 12.803 1.00 91.38 88 HIS A C 1
ATOM 705 O O . HIS A 1 88 ? -1.012 -9.246 13.764 1.00 91.38 88 HIS A O 1
ATOM 711 N N . HIS A 1 89 ? -2.229 -7.903 12.446 1.00 94.31 89 HIS A N 1
ATOM 712 C CA . HIS A 1 89 ? -1.838 -6.646 13.078 1.00 94.31 89 HIS A CA 1
ATOM 713 C C . HIS A 1 89 ? -2.299 -6.542 14.533 1.00 94.31 89 HIS A C 1
ATOM 715 O O . HIS A 1 89 ? -1.528 -6.159 15.412 1.00 94.31 89 HIS A O 1
ATOM 721 N N . ARG A 1 90 ? -3.543 -6.946 14.826 1.00 93.94 90 ARG A N 1
ATOM 722 C CA . ARG A 1 90 ? -4.035 -7.017 16.212 1.00 93.94 90 ARG A CA 1
ATOM 723 C C . ARG A 1 90 ? -3.223 -8.008 17.034 1.00 93.94 90 ARG A C 1
ATOM 725 O O . ARG A 1 90 ? -2.854 -7.687 18.156 1.00 93.94 90 ARG A O 1
ATOM 732 N N . TYR A 1 91 ? -2.898 -9.169 16.463 1.00 89.75 91 TYR A N 1
ATOM 733 C CA . TYR A 1 91 ? -2.034 -10.144 17.126 1.00 89.75 91 TYR A CA 1
ATOM 734 C C . TYR A 1 91 ? -0.643 -9.567 17.412 1.00 89.75 91 TYR A C 1
ATOM 736 O O . TYR A 1 91 ? -0.152 -9.715 18.525 1.00 89.75 91 TYR A O 1
ATOM 744 N N . HIS A 1 92 ? -0.038 -8.867 16.448 1.00 90.25 92 HIS A N 1
ATOM 745 C CA . HIS A 1 92 ? 1.252 -8.197 16.622 1.00 90.25 92 HIS A CA 1
ATOM 746 C C . HIS A 1 92 ? 1.231 -7.184 17.781 1.00 90.25 92 HIS A C 1
ATOM 748 O O . HIS A 1 92 ? 2.153 -7.163 18.590 1.00 90.25 92 HIS A O 1
ATOM 754 N N . HIS A 1 93 ? 0.159 -6.398 17.924 1.00 90.88 93 HIS A N 1
ATOM 755 C CA . HIS A 1 93 ? 0.001 -5.491 19.067 1.00 90.88 93 HIS A CA 1
ATOM 756 C C . HIS A 1 93 ? -0.277 -6.207 20.394 1.00 90.88 93 HIS A C 1
ATOM 758 O O . HIS A 1 93 ? 0.201 -5.759 21.432 1.00 90.88 93 HIS A O 1
ATOM 764 N N . SER A 1 94 ? -1.046 -7.300 20.385 1.00 89.38 94 SER A N 1
ATOM 765 C CA . SER A 1 94 ? -1.305 -8.097 21.592 1.00 89.38 94 SER A CA 1
ATOM 766 C C . SER A 1 94 ? -0.073 -8.876 22.062 1.00 89.38 94 SER A C 1
ATOM 768 O O . SER A 1 94 ? 0.048 -9.159 23.250 1.00 89.38 94 SER A O 1
ATOM 770 N N . PHE A 1 95 ? 0.837 -9.220 21.146 1.00 83.75 95 PHE A N 1
ATOM 771 C CA . PHE A 1 95 ? 2.003 -10.066 21.401 1.00 83.75 95 PHE A CA 1
ATOM 772 C C . PHE A 1 95 ? 3.266 -9.522 20.702 1.00 83.75 95 PHE A C 1
ATOM 774 O O . PHE A 1 95 ? 3.783 -10.153 19.776 1.00 83.75 95 PHE A O 1
ATOM 781 N N . PRO A 1 96 ? 3.800 -8.374 21.154 1.00 72.75 96 PRO A N 1
ATOM 782 C CA . PRO A 1 96 ? 4.914 -7.685 20.493 1.00 72.75 96 PRO A CA 1
ATOM 783 C C . PRO A 1 96 ? 6.250 -8.449 20.545 1.00 72.75 96 PRO A C 1
ATOM 785 O O . PRO A 1 96 ? 7.134 -8.199 19.731 1.00 72.75 96 PRO A O 1
ATOM 788 N N . THR A 1 97 ? 6.410 -9.401 21.471 1.00 66.69 97 THR A N 1
ATOM 789 C CA . THR A 1 97 ? 7.690 -10.083 21.758 1.00 66.69 97 THR A CA 1
ATOM 790 C C . THR A 1 97 ? 7.673 -11.591 21.504 1.00 66.69 97 THR A C 1
ATOM 792 O O . THR A 1 97 ? 8.395 -12.353 22.147 1.00 66.69 97 THR A O 1
ATOM 795 N N . LEU A 1 98 ? 6.854 -12.068 20.568 1.00 56.19 98 LEU A N 1
ATOM 796 C CA . LEU A 1 98 ? 6.558 -13.496 20.476 1.00 56.19 98 LEU A CA 1
ATOM 797 C C . LEU A 1 98 ? 7.039 -14.142 19.166 1.00 56.19 98 LEU A C 1
ATOM 799 O O . LEU A 1 98 ? 6.464 -14.003 18.089 1.00 56.19 98 LEU A O 1
ATOM 803 N N . ARG A 1 99 ? 8.083 -14.971 19.319 1.00 48.38 99 ARG A N 1
ATOM 804 C CA . ARG A 1 99 ? 8.602 -15.989 18.378 1.00 48.38 99 ARG A CA 1
ATOM 805 C C . ARG A 1 99 ? 7.560 -17.082 18.028 1.00 48.38 99 ARG A C 1
ATOM 807 O O . ARG A 1 99 ? 7.905 -18.094 17.430 1.00 48.38 99 ARG A O 1
ATOM 814 N N . THR A 1 100 ? 6.286 -16.918 18.381 1.00 49.19 100 THR A N 1
ATOM 815 C CA . THR A 1 100 ? 5.190 -17.877 18.126 1.00 49.19 100 THR A CA 1
ATOM 816 C C . THR A 1 100 ? 4.555 -17.756 16.751 1.00 49.19 100 THR A C 1
ATOM 818 O O . THR A 1 100 ? 3.811 -18.650 16.357 1.00 49.19 100 THR A O 1
ATOM 821 N N . MET A 1 101 ? 4.836 -16.705 15.978 1.00 48.22 101 MET A N 1
ATOM 822 C CA . MET A 1 101 ? 4.209 -16.550 14.660 1.00 48.22 101 MET A CA 1
ATOM 823 C C . MET A 1 101 ? 4.573 -17.683 13.682 1.00 48.22 101 MET A C 1
ATOM 825 O O . MET A 1 101 ? 3.792 -18.009 12.792 1.00 48.22 101 MET A O 1
ATOM 829 N N . CYS A 1 102 ? 5.726 -18.333 13.873 1.00 48.78 102 CYS A N 1
ATOM 830 C CA . CYS A 1 102 ? 6.155 -19.472 13.058 1.00 48.78 102 CYS A CA 1
ATOM 831 C C . CYS A 1 102 ? 5.531 -20.817 13.499 1.00 48.78 102 CYS A C 1
ATOM 833 O O . CYS A 1 102 ? 5.749 -21.830 12.838 1.00 48.78 102 CYS A O 1
ATOM 835 N N . THR A 1 103 ? 4.774 -20.851 14.604 1.00 45.94 103 THR A N 1
ATOM 836 C CA . THR A 1 103 ? 4.345 -22.094 15.271 1.00 45.94 103 THR A CA 1
ATOM 837 C C . THR A 1 103 ? 2.919 -22.076 15.806 1.00 45.94 103 THR A C 1
ATOM 839 O O . THR A 1 103 ? 2.590 -22.944 16.606 1.00 45.94 103 THR A O 1
ATOM 842 N N . LEU A 1 104 ? 2.034 -21.174 15.373 1.00 40.97 104 LEU A N 1
ATOM 843 C CA . LEU A 1 104 ? 0.618 -21.394 15.667 1.00 40.97 104 LEU A CA 1
ATOM 844 C C . LEU A 1 104 ? 0.091 -22.504 14.744 1.00 40.97 104 LEU A C 1
ATOM 846 O O . LEU A 1 104 ? -0.021 -22.279 13.533 1.00 40.97 104 LEU A O 1
ATOM 850 N N . PRO A 1 105 ? -0.248 -23.700 15.271 1.00 42.88 105 PRO A N 1
ATOM 851 C CA . PRO A 1 105 ? -1.099 -24.591 14.515 1.00 42.88 105 PRO A CA 1
ATOM 852 C C . PRO A 1 105 ? -2.402 -23.827 14.300 1.00 42.88 105 PRO A C 1
ATOM 854 O O . PRO A 1 105 ? -2.870 -23.122 15.197 1.00 42.88 105 PRO A O 1
ATOM 857 N N . ARG A 1 106 ? -2.969 -23.927 13.095 1.00 50.09 106 ARG A N 1
ATOM 858 C CA . ARG A 1 106 ? -4.334 -23.479 12.810 1.00 50.09 106 ARG A CA 1
ATOM 859 C C . ARG A 1 106 ? -5.198 -23.844 14.026 1.00 50.09 106 ARG A C 1
ATOM 861 O O . ARG A 1 106 ? -5.343 -25.033 14.296 1.00 50.09 106 ARG A O 1
ATOM 868 N N . TYR A 1 107 ? -5.696 -22.853 14.773 1.00 40.22 107 TYR A N 1
ATOM 869 C CA . TYR A 1 107 ? -6.530 -23.099 15.949 1.00 40.22 107 TYR A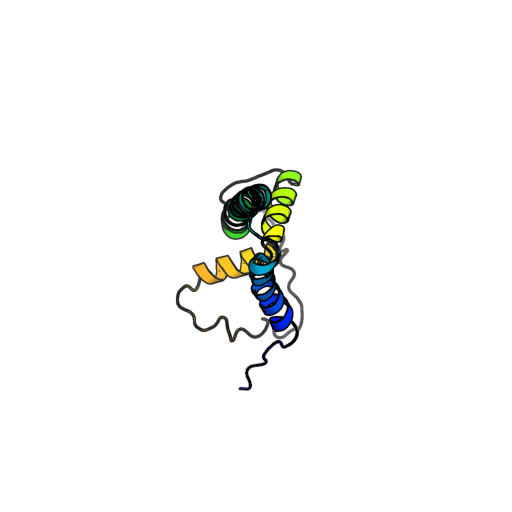 CA 1
ATOM 870 C C . TYR A 1 107 ? -7.789 -23.824 15.469 1.00 40.22 107 TYR A C 1
ATOM 872 O O . TYR A 1 107 ? -8.680 -23.230 14.862 1.00 40.22 107 TYR A O 1
ATOM 880 N N . LYS A 1 108 ? -7.781 -25.144 15.632 1.00 33.62 108 LYS A N 1
ATOM 881 C CA . LYS A 1 108 ? -8.905 -26.043 15.422 1.00 33.62 108 LYS A CA 1
ATOM 882 C C . LYS A 1 108 ? -9.334 -26.397 16.836 1.00 33.62 108 LYS A C 1
ATOM 884 O O . LYS A 1 108 ? -8.530 -26.942 17.590 1.00 33.62 108 LYS A O 1
ATOM 889 N N . ASP A 1 109 ? -10.544 -26.013 17.214 1.00 36.22 109 ASP A N 1
ATOM 890 C CA . ASP A 1 109 ? -11.109 -26.490 18.465 1.00 36.22 109 ASP A CA 1
ATOM 891 C C . ASP A 1 109 ? -11.222 -28.024 18.416 1.00 36.22 109 ASP A C 1
ATOM 893 O O . ASP A 1 109 ? -11.331 -28.632 17.343 1.00 36.22 109 ASP A O 1
ATOM 897 N N . SER A 1 110 ? -11.191 -28.669 19.581 1.00 42.53 110 SER A N 1
ATOM 898 C CA . SER A 1 110 ? -11.260 -30.13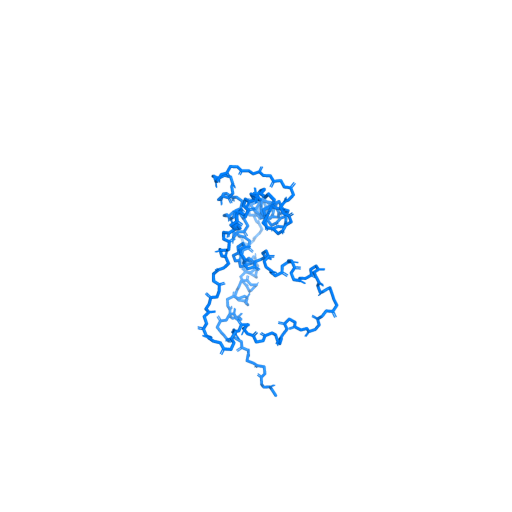1 19.746 1.00 42.53 110 SER A CA 1
ATOM 899 C C . SER A 1 110 ? -12.585 -30.761 19.267 1.00 42.53 110 SER A C 1
ATOM 901 O O . SER A 1 110 ? -12.854 -31.921 19.554 1.00 42.53 110 SER A O 1
ATOM 903 N N . GLY A 1 111 ? -13.413 -30.004 18.538 1.00 44.88 111 GLY A N 1
ATOM 904 C CA . GLY A 1 111 ? -14.682 -30.408 17.934 1.00 44.88 111 GLY A CA 1
ATOM 905 C C . GLY A 1 111 ? -14.807 -30.086 16.438 1.00 44.88 111 GLY A C 1
ATOM 906 O O . GLY A 1 111 ? -15.883 -30.266 15.873 1.00 44.88 111 GLY A O 1
ATOM 907 N N . GLY A 1 112 ? -13.741 -29.623 15.773 1.00 38.34 112 GLY A N 1
ATOM 908 C CA . GLY A 1 112 ? -13.670 -29.552 14.312 1.00 38.34 112 GLY A CA 1
ATOM 909 C C . GLY A 1 112 ? -14.625 -28.568 13.631 1.00 38.34 112 GLY A C 1
ATOM 910 O O . GLY A 1 112 ? -14.901 -28.751 12.444 1.00 38.34 112 GLY A O 1
ATOM 911 N N . ARG A 1 113 ? -15.103 -27.521 14.315 1.00 44.78 113 ARG A N 1
ATOM 912 C CA . ARG A 1 113 ? -15.971 -26.503 13.703 1.00 44.78 113 ARG A CA 1
ATOM 913 C C . ARG A 1 113 ? -15.224 -25.190 13.510 1.00 44.78 113 ARG A C 1
ATOM 915 O O . ARG A 1 113 ? -14.672 -24.598 14.426 1.00 44.78 113 ARG A O 1
ATOM 922 N N . MET A 1 114 ? -15.220 -24.717 12.265 1.00 42.19 114 MET A N 1
ATOM 923 C CA . MET A 1 114 ? -14.714 -23.399 11.899 1.00 42.19 114 MET A CA 1
ATOM 924 C C . MET A 1 114 ? -15.651 -22.346 12.500 1.00 42.19 114 MET A C 1
ATOM 926 O O . MET A 1 114 ? -16.731 -22.103 11.965 1.00 42.19 114 MET A O 1
ATOM 930 N N . LEU A 1 115 ? -15.270 -21.762 13.639 1.00 46.66 115 LEU A N 1
ATOM 931 C CA . LEU A 1 115 ? -16.041 -20.699 14.279 1.00 46.66 115 LEU A CA 1
ATOM 932 C C . LEU A 1 115 ? -15.992 -19.441 13.403 1.00 46.66 115 LEU A C 1
ATOM 934 O O . LEU A 1 115 ? -15.099 -18.601 13.517 1.00 46.66 115 LEU A O 1
ATOM 938 N N . ALA A 1 116 ? -16.972 -19.315 12.510 1.00 44.94 116 ALA A N 1
ATOM 939 C CA . ALA A 1 116 ? -17.360 -18.035 11.951 1.00 44.94 116 ALA A CA 1
ATOM 940 C C . ALA A 1 116 ? -17.815 -17.155 13.123 1.00 44.94 116 ALA A C 1
ATOM 942 O O . ALA A 1 116 ? -18.845 -17.403 13.748 1.00 44.94 116 ALA A O 1
ATOM 943 N N . GLY A 1 117 ? -17.000 -16.160 13.467 1.00 41.25 117 GLY A N 1
ATOM 944 C CA . GLY A 1 117 ? -17.317 -15.183 14.498 1.00 41.25 117 GLY A CA 1
ATOM 945 C C . GLY A 1 117 ? -18.512 -14.325 14.091 1.00 41.25 117 GLY A C 1
ATOM 946 O O . GLY A 1 117 ? -18.336 -13.250 13.534 1.00 41.25 117 GLY A O 1
ATOM 947 N N . PHE A 1 118 ? -19.718 -14.793 14.399 1.00 46.41 118 PHE A N 1
ATOM 948 C CA . PHE A 1 118 ? -20.942 -14.000 14.469 1.00 46.41 118 PHE A CA 1
ATOM 949 C C . PHE A 1 118 ? -21.707 -14.437 15.720 1.00 46.41 118 PHE A C 1
ATOM 951 O O . PHE A 1 118 ? -22.625 -15.249 15.675 1.00 46.41 118 PHE A O 1
ATOM 958 N N . SER A 1 119 ? -21.291 -13.919 16.877 1.00 42.56 119 SER A N 1
ATOM 959 C CA . SER A 1 119 ? -22.094 -14.019 18.095 1.00 42.56 119 SER A CA 1
ATOM 960 C C . SER A 1 119 ? -22.959 -12.769 18.198 1.00 42.56 119 SER A C 1
ATOM 962 O O . SER A 1 119 ? -22.493 -11.690 18.572 1.00 42.56 119 SER A O 1
ATOM 964 N N . HIS A 1 120 ? -24.227 -12.925 17.812 1.00 40.53 120 HIS A N 1
ATOM 965 C CA . HIS A 1 120 ? -25.309 -12.024 18.186 1.00 40.53 120 HIS A CA 1
ATOM 966 C C . HIS A 1 120 ? -25.346 -11.937 19.715 1.00 40.53 120 HIS A C 1
ATOM 968 O O . HIS A 1 120 ? -25.718 -12.888 20.404 1.00 40.53 120 HIS A O 1
ATOM 974 N N . ARG A 1 121 ? -24.959 -10.779 20.251 1.00 39.97 121 ARG A N 1
ATOM 975 C CA . ARG A 1 121 ? -25.127 -10.445 21.663 1.00 39.97 121 ARG A CA 1
ATOM 976 C C . ARG A 1 121 ? -26.630 -10.354 21.942 1.00 39.97 121 ARG A C 1
ATOM 978 O O . ARG A 1 121 ? -27.267 -9.351 21.639 1.00 39.97 121 ARG A O 1
ATOM 985 N N . ARG A 1 122 ? -27.202 -11.443 22.457 1.00 45.53 122 ARG A N 1
ATOM 986 C CA . ARG A 1 122 ? -28.587 -11.520 22.926 1.00 45.53 122 ARG A CA 1
ATOM 987 C C . ARG A 1 122 ? -28.716 -10.599 24.143 1.00 45.53 122 ARG A C 1
ATOM 989 O O . ARG A 1 122 ? -28.131 -10.874 25.188 1.00 45.53 122 ARG A O 1
ATOM 996 N N . ILE A 1 123 ? -29.432 -9.489 23.972 1.00 46.16 123 ILE A N 1
ATOM 997 C CA . ILE A 1 123 ? -29.874 -8.607 25.054 1.00 46.16 123 ILE A CA 1
ATOM 998 C C . ILE A 1 123 ? -30.723 -9.468 25.991 1.00 46.16 123 ILE A C 1
ATOM 1000 O O . ILE A 1 123 ? -31.781 -9.957 25.600 1.00 46.16 123 ILE A O 1
ATOM 1004 N N . ARG A 1 124 ? -30.226 -9.723 27.202 1.00 45.09 124 ARG A N 1
ATOM 1005 C CA . ARG A 1 124 ? -31.021 -10.316 28.275 1.00 45.09 124 ARG A CA 1
ATOM 1006 C C . ARG A 1 124 ? -31.722 -9.147 28.961 1.00 45.09 124 ARG A C 1
ATOM 1008 O O . ARG A 1 124 ? -31.081 -8.375 29.667 1.00 45.09 124 ARG A O 1
ATOM 1015 N N . THR A 1 125 ? -33.000 -8.966 28.660 1.00 45.16 125 THR A N 1
ATOM 1016 C CA . THR A 1 125 ? -33.887 -8.037 29.362 1.00 45.16 125 THR A CA 1
ATOM 1017 C C . THR A 1 125 ? -33.986 -8.463 30.824 1.00 45.16 125 THR A C 1
ATOM 1019 O O . THR A 1 125 ? -34.309 -9.614 31.112 1.00 45.16 125 THR A O 1
ATOM 1022 N N . LEU A 1 126 ? -33.669 -7.544 31.735 1.00 50.28 126 LEU A N 1
ATOM 1023 C CA . LEU A 1 126 ? -34.002 -7.655 33.152 1.00 50.28 126 LEU A CA 1
ATOM 1024 C C . LEU A 1 126 ? -35.523 -7.518 33.288 1.00 50.28 126 LEU A C 1
ATOM 1026 O O . LEU A 1 126 ? -36.080 -6.508 32.863 1.00 50.28 126 LEU A O 1
ATOM 1030 N N . SER A 1 127 ? -36.181 -8.517 33.871 1.00 51.09 127 SER A N 1
ATOM 1031 C CA . SER A 1 127 ? -37.553 -8.412 34.368 1.00 51.09 127 SER A CA 1
ATOM 1032 C C . SER A 1 127 ? -37.547 -8.664 35.876 1.00 51.09 127 SER A C 1
ATOM 1034 O O . SER A 1 127 ? -37.221 -9.758 36.330 1.00 51.09 127 SER A O 1
ATOM 1036 N N . THR A 1 128 ? -37.848 -7.587 36.594 1.00 54.00 128 THR A N 1
ATOM 1037 C CA . THR A 1 128 ? -38.435 -7.462 37.938 1.00 54.00 128 THR A CA 1
ATOM 1038 C C . THR A 1 128 ? -39.179 -8.694 38.462 1.00 54.00 128 THR A C 1
ATOM 1040 O O . THR A 1 128 ? -40.031 -9.216 37.746 1.00 54.00 128 THR A O 1
ATOM 1043 N N . THR A 1 129 ? -38.929 -9.094 39.712 1.00 56.84 129 THR A N 1
ATOM 1044 C CA . THR A 1 129 ? -39.680 -8.722 40.939 1.00 56.84 129 THR A CA 1
ATOM 1045 C C . THR A 1 129 ? -38.993 -9.325 42.154 1.00 56.84 129 THR A C 1
ATOM 1047 O O . THR A 1 129 ? -38.461 -10.447 42.001 1.00 56.84 129 THR A O 1
#

Sequence (129 aa):
MRKQISSLRTPGFLLMHAACLLVIWSGVSWVALYTCLALYLVRMIGITAGYHHYFSHRTYQTSRLFQFFLALLGTSAAQQGPLWWAAHHRYHHSFPTLRTMCTLPRYKDSGGRMLAGFSHRRIRTLSTT

Foldseek 3Di:
DDPPPVVVPVVVVVVVVVVVVCCVVVPDDPVVVVVVVVLVVLLVCLCPVQLPVCLQVNVDDDDPVVNVVSQVSPVSVVPDGSVVSNVVVNVCVVCVPDPCPSPDDPPQPPVRDDPPPDDDPPPDDDDDD

Secondary structure (DSSP, 8-state):
------TTTHHHHHHHHHHGGGHHHH---HHHHHHHHHHHHHHHHIIIIIIIIIIIT--S---HHHHHHHHHHHHTTTS--HHHHHHHHHHHHH-TT-TTTT-------TT------------------

pLDDT: mean 78.8, std 21.71, range [33.62, 97.5]